Protein AF-A0A2S6SHK8-F1 (afdb_monomer_lite)

pLDDT: mean 71.13, std 13.64, range [45.41, 88.75]

Secondary structure (DSSP, 8-state):
--HHHHHHHHHHHHHHHHHHTT-SS-S-TTTTTHHHHHB-TTS-B---------HHHHHHHHHHHHHHHHHHHHHHHHHHHHHHHHTT-

Radius of gyration: 27.73 Å; chains: 1; bounding box: 52×33×76 Å

Sequence (89 aa):
MSENQSIKDTLSVIRKALEDDKNNDNIDQKETLILNHLVKDDGTIEVLNDEEKSHNEINQLLEKKINENFDKWMENKMPNYLEKYFDKK

Structure (mmCIF, N/CA/C/O backbone):
data_AF-A0A2S6SHK8-F1
#
_entry.id   AF-A0A2S6SHK8-F1
#
loop_
_atom_site.group_PDB
_atom_site.id
_atom_site.type_symbol
_atom_site.label_atom_id
_atom_site.label_alt_id
_atom_site.label_comp_id
_atom_site.label_asym_id
_atom_site.label_entity_id
_atom_site.label_seq_id
_atom_site.pdbx_PDB_ins_code
_atom_site.Cartn_x
_atom_site.Cartn_y
_atom_site.Cartn_z
_atom_site.occupancy
_atom_site.B_iso_or_equiv
_atom_site.auth_seq_id
_atom_site.auth_comp_id
_atom_site.auth_asym_id
_atom_site.auth_atom_id
_atom_site.pdbx_PDB_model_num
ATOM 1 N N . MET A 1 1 ? -20.037 -3.806 47.941 1.00 55.28 1 MET A N 1
ATOM 2 C CA . MET A 1 1 ? -19.375 -3.386 46.690 1.00 55.28 1 MET A CA 1
ATOM 3 C C . MET A 1 1 ? -19.491 -4.538 45.708 1.00 55.28 1 MET A C 1
ATOM 5 O O . MET A 1 1 ? -19.168 -5.649 46.104 1.00 55.28 1 MET A O 1
ATOM 9 N N . SER A 1 2 ? -20.033 -4.332 44.504 1.00 68.75 2 SER A N 1
ATOM 10 C CA . SER A 1 2 ? -20.088 -5.394 43.484 1.00 68.75 2 SER A CA 1
ATOM 11 C C . SER A 1 2 ? -18.697 -5.626 42.892 1.00 68.75 2 SER A C 1
ATOM 13 O O . SER A 1 2 ? -17.959 -4.658 42.720 1.00 68.75 2 SER A O 1
ATOM 15 N N . GLU A 1 3 ? -18.349 -6.858 42.521 1.00 71.25 3 GLU A N 1
ATOM 16 C CA . GLU A 1 3 ? -17.048 -7.198 41.907 1.00 71.25 3 GLU A CA 1
ATOM 17 C C . GLU A 1 3 ? -16.704 -6.301 40.708 1.00 71.25 3 GLU A C 1
ATOM 19 O O . GLU A 1 3 ? -15.593 -5.787 40.614 1.00 71.25 3 GLU A O 1
ATOM 24 N N . ASN A 1 4 ? -17.694 -5.984 39.866 1.00 71.75 4 ASN A N 1
ATOM 25 C CA . ASN A 1 4 ? -17.537 -5.063 38.733 1.00 71.75 4 ASN A CA 1
ATOM 26 C C . ASN A 1 4 ? -17.105 -3.646 39.137 1.00 71.75 4 ASN A C 1
ATOM 28 O O . ASN A 1 4 ? -16.453 -2.956 38.357 1.00 71.75 4 ASN A O 1
ATOM 32 N N . GLN A 1 5 ? -17.466 -3.204 40.343 1.00 72.12 5 GLN A N 1
ATOM 33 C CA . GLN A 1 5 ? -17.032 -1.913 40.871 1.00 72.12 5 GLN A CA 1
ATOM 34 C C . GLN A 1 5 ? -15.572 -2.001 41.324 1.00 72.12 5 GLN A C 1
ATOM 36 O O . GLN A 1 5 ? -14.770 -1.156 40.953 1.00 72.12 5 GLN A O 1
ATOM 41 N N . SER A 1 6 ? -15.202 -3.089 42.006 1.00 73.50 6 SER A N 1
ATOM 42 C CA . SER A 1 6 ? -13.821 -3.344 42.433 1.00 73.50 6 SER A CA 1
ATOM 43 C C . SER A 1 6 ? -12.842 -3.412 41.254 1.00 73.50 6 SER A C 1
ATOM 45 O O . SER A 1 6 ? -11.729 -2.892 41.342 1.00 73.50 6 SER A O 1
ATOM 47 N N . ILE A 1 7 ? -13.244 -4.037 40.142 1.00 75.38 7 ILE A N 1
ATOM 48 C CA . ILE A 1 7 ? -12.421 -4.131 38.924 1.00 75.38 7 ILE A CA 1
ATOM 49 C C . ILE A 1 7 ? -12.236 -2.747 38.290 1.00 75.38 7 ILE A C 1
ATOM 51 O O . ILE A 1 7 ? -11.112 -2.369 37.963 1.00 75.38 7 ILE A O 1
ATOM 55 N N . LYS A 1 8 ? -13.313 -1.960 38.167 1.00 76.00 8 LYS A N 1
ATOM 56 C CA . LYS A 1 8 ? -13.252 -0.589 37.635 1.00 76.00 8 LYS A CA 1
ATOM 57 C C . LYS A 1 8 ? -12.370 0.320 38.485 1.00 76.00 8 LYS A C 1
ATOM 59 O O . LYS A 1 8 ? -11.559 1.060 37.933 1.00 76.00 8 LYS A O 1
ATOM 64 N N . ASP A 1 9 ? -12.489 0.222 39.804 1.00 73.62 9 ASP A N 1
ATOM 65 C CA . ASP A 1 9 ? -11.695 1.019 40.737 1.00 73.62 9 ASP A CA 1
ATOM 66 C C . ASP A 1 9 ? -10.201 0.660 40.619 1.00 73.62 9 ASP A C 1
ATOM 68 O O . ASP A 1 9 ? -9.352 1.545 40.521 1.00 73.62 9 ASP A O 1
ATOM 72 N N . THR A 1 10 ? -9.876 -0.634 40.508 1.00 79.50 10 THR A N 1
ATOM 73 C CA . THR A 1 10 ? -8.492 -1.112 40.317 1.00 79.50 10 THR A CA 1
ATOM 74 C C . THR A 1 10 ? -7.906 -0.638 38.983 1.00 79.50 10 THR A C 1
ATOM 76 O O . THR A 1 10 ? -6.782 -0.139 38.937 1.00 79.50 10 THR A O 1
ATOM 79 N N . LEU A 1 11 ? -8.677 -0.724 37.894 1.00 79.19 11 LEU A N 1
ATOM 80 C CA . LEU A 1 11 ? -8.255 -0.249 36.572 1.00 79.19 11 LEU A CA 1
ATOM 81 C C . LEU A 1 11 ? -8.067 1.271 36.533 1.00 79.19 11 LEU A C 1
ATOM 83 O O . LEU A 1 11 ? -7.148 1.757 35.876 1.00 79.19 11 LEU A O 1
ATOM 87 N N . SER A 1 12 ? -8.891 2.025 37.264 1.00 75.62 12 SER A N 1
ATOM 88 C CA . SER A 1 12 ? -8.738 3.477 37.387 1.00 75.62 12 SER A CA 1
ATOM 89 C C . SER A 1 12 ? -7.437 3.860 38.094 1.00 75.62 12 SER A C 1
ATOM 91 O O . SER A 1 12 ? -6.822 4.859 37.724 1.00 75.62 12 SER A O 1
ATOM 93 N N . VAL A 1 13 ? -7.012 3.086 39.095 1.00 81.44 13 VAL A N 1
ATOM 94 C CA . VAL A 1 13 ? -5.734 3.302 39.793 1.00 81.44 13 VAL A CA 1
ATOM 95 C C . VAL A 1 13 ? -4.558 2.996 38.868 1.00 81.44 13 VAL A C 1
ATOM 97 O O . VAL A 1 13 ? -3.638 3.805 38.776 1.00 81.44 13 VAL A O 1
ATOM 100 N N . ILE A 1 14 ? -4.612 1.876 38.139 1.00 75.50 14 ILE A N 1
ATOM 101 C CA . ILE A 1 14 ? -3.575 1.501 37.164 1.00 75.50 14 ILE A CA 1
ATOM 102 C C . ILE A 1 14 ? -3.456 2.566 36.065 1.00 75.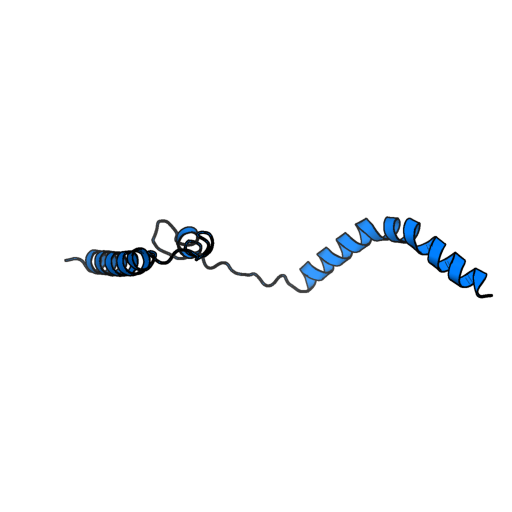50 14 ILE A C 1
ATOM 104 O O . ILE A 1 14 ? -2.349 2.986 35.739 1.00 75.50 14 ILE A O 1
ATOM 108 N N . ARG A 1 15 ? -4.588 3.051 35.535 1.00 72.56 15 ARG A N 1
ATOM 109 C CA . ARG A 1 15 ? -4.622 4.130 34.536 1.00 72.56 15 ARG A CA 1
ATOM 110 C C . ARG A 1 15 ? -3.931 5.386 35.053 1.00 72.56 15 ARG A C 1
ATOM 112 O O . ARG A 1 15 ? -3.060 5.918 34.376 1.00 72.56 15 ARG A O 1
ATOM 119 N N . LYS A 1 16 ? -4.295 5.826 36.258 1.00 75.88 16 LYS A N 1
ATOM 120 C CA . LYS A 1 16 ? -3.733 7.037 36.852 1.00 75.88 16 LYS A CA 1
ATOM 121 C C . LYS A 1 16 ? -2.225 6.910 37.090 1.00 75.88 16 LYS A C 1
ATOM 123 O O . LYS A 1 16 ? -1.493 7.837 36.783 1.00 75.88 16 LYS A O 1
ATOM 128 N N . ALA A 1 17 ? -1.757 5.746 37.543 1.00 72.50 17 ALA A N 1
ATOM 129 C CA . ALA A 1 17 ? -0.328 5.482 37.717 1.00 72.50 17 ALA A CA 1
ATOM 130 C C . ALA A 1 17 ? 0.454 5.560 36.390 1.00 72.50 17 ALA A C 1
ATOM 132 O O . ALA A 1 17 ? 1.536 6.132 36.351 1.00 72.50 17 ALA A O 1
ATOM 133 N N . LEU A 1 18 ? -0.112 5.043 35.293 1.00 67.06 18 LEU A N 1
ATOM 134 C CA . LEU A 1 18 ? 0.506 5.108 33.961 1.00 67.06 18 LEU A CA 1
ATOM 135 C C . LEU A 1 18 ? 0.453 6.507 33.323 1.00 67.06 18 LEU A C 1
ATOM 137 O O . LEU A 1 18 ? 1.265 6.818 32.451 1.00 67.06 18 LEU A O 1
ATOM 141 N N . GLU A 1 19 ? -0.527 7.329 33.695 1.00 66.62 19 GLU A N 1
ATOM 142 C CA . GLU A 1 19 ? -0.672 8.706 33.210 1.00 66.62 19 GLU A CA 1
ATOM 143 C C . GLU A 1 19 ? 0.216 9.688 33.989 1.00 66.62 19 GLU A C 1
ATOM 145 O O . GLU A 1 19 ? 0.816 10.569 33.372 1.00 66.62 19 GLU A O 1
ATOM 150 N N . ASP A 1 20 ? 0.359 9.507 35.305 1.00 63.25 20 ASP A N 1
ATOM 151 C CA . ASP A 1 20 ? 1.155 10.382 36.179 1.00 63.25 20 ASP A CA 1
ATOM 152 C C . ASP A 1 20 ? 2.680 10.240 35.936 1.00 63.25 20 ASP A C 1
ATOM 154 O O . ASP A 1 20 ? 3.429 11.201 36.136 1.00 63.25 20 ASP A O 1
ATOM 158 N N . ASP A 1 21 ? 3.144 9.097 35.410 1.00 57.53 21 ASP A N 1
ATOM 159 C CA . ASP A 1 21 ? 4.549 8.868 35.014 1.00 57.53 21 ASP A CA 1
ATOM 160 C C . ASP A 1 21 ? 4.957 9.597 33.707 1.00 57.53 21 ASP A C 1
ATOM 162 O O . ASP A 1 21 ? 6.130 9.592 33.322 1.00 57.53 21 ASP A O 1
ATOM 166 N N . LYS A 1 22 ? 4.025 10.285 33.023 1.00 52.25 22 LYS A N 1
ATOM 167 C CA . LYS A 1 22 ? 4.276 11.018 31.760 1.00 52.25 22 LYS A CA 1
ATOM 168 C C . LYS A 1 22 ? 4.774 12.461 31.925 1.00 52.25 22 LYS A C 1
ATOM 170 O O . LYS A 1 22 ? 4.683 13.245 30.986 1.00 52.25 22 LYS A O 1
ATOM 175 N N . ASN A 1 23 ? 5.358 12.817 33.069 1.00 49.12 23 ASN A N 1
ATOM 176 C CA . ASN A 1 23 ? 6.095 14.084 33.213 1.00 49.12 23 ASN A CA 1
ATOM 177 C C . ASN A 1 23 ? 7.519 14.035 32.620 1.00 49.12 23 ASN A C 1
ATOM 179 O O . ASN A 1 23 ? 8.308 14.949 32.849 1.00 49.12 23 ASN A O 1
ATOM 183 N N . ASN A 1 24 ? 7.865 12.984 31.869 1.00 45.41 24 ASN A N 1
ATOM 184 C CA . ASN A 1 24 ? 9.120 12.910 31.131 1.00 45.41 24 ASN A CA 1
ATOM 185 C C . ASN A 1 24 ? 8.859 13.208 29.649 1.00 45.41 24 ASN A C 1
ATOM 187 O O . ASN A 1 24 ? 8.394 12.357 28.888 1.00 45.41 24 ASN A O 1
ATOM 191 N N . ASP A 1 25 ? 9.138 14.453 29.271 1.00 49.78 25 ASP A N 1
ATOM 192 C CA . ASP A 1 25 ? 9.188 14.922 27.892 1.00 49.78 25 ASP A CA 1
ATOM 193 C C . ASP A 1 25 ? 10.026 13.956 27.026 1.00 49.78 25 ASP A C 1
ATOM 195 O O . ASP A 1 25 ? 11.163 13.642 27.380 1.00 49.78 25 ASP A O 1
ATOM 199 N N . ASN A 1 26 ? 9.491 13.554 25.863 1.00 47.22 26 ASN A N 1
ATOM 200 C CA . ASN A 1 26 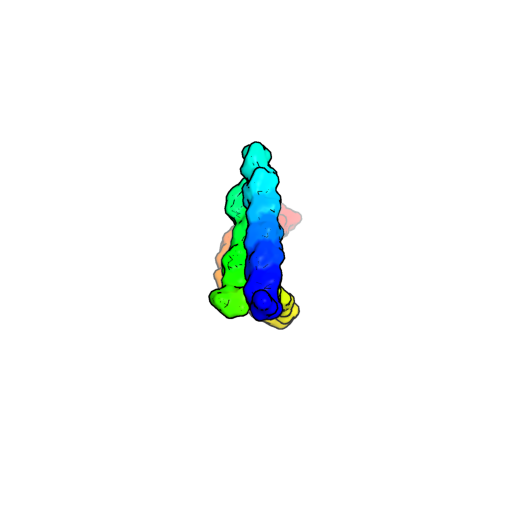? 10.122 12.765 24.778 1.00 47.22 26 ASN A CA 1
ATOM 201 C C . ASN A 1 26 ? 9.781 11.269 24.640 1.00 47.22 26 ASN A C 1
ATOM 203 O O . ASN A 1 26 ? 10.621 10.496 24.181 1.00 47.22 26 ASN A O 1
ATOM 207 N N . ILE A 1 27 ? 8.543 10.848 24.899 1.00 46.69 27 ILE A N 1
ATOM 208 C CA . ILE A 1 27 ? 8.021 9.636 24.244 1.00 46.69 27 ILE A CA 1
ATOM 209 C C . ILE A 1 27 ? 6.902 10.071 23.307 1.00 46.69 27 ILE A C 1
ATOM 211 O O . ILE A 1 27 ? 5.897 10.629 23.748 1.00 46.69 27 ILE A O 1
ATOM 215 N N . ASP A 1 28 ? 7.125 9.870 22.007 1.00 45.94 28 ASP A N 1
ATOM 216 C CA . ASP A 1 28 ? 6.175 10.133 20.931 1.00 45.94 28 ASP A CA 1
ATOM 217 C C . ASP A 1 28 ? 4.759 9.717 21.353 1.00 45.94 28 ASP A C 1
ATOM 219 O O . ASP A 1 28 ? 4.454 8.536 21.533 1.00 45.94 28 ASP A O 1
ATOM 223 N N . GLN A 1 29 ? 3.862 10.700 21.471 1.00 46.94 29 GLN A N 1
ATOM 224 C CA . GLN A 1 29 ? 2.458 10.526 21.873 1.00 46.94 29 GLN A CA 1
ATOM 225 C C . GLN A 1 29 ? 1.674 9.541 20.979 1.00 46.94 29 GLN A C 1
ATOM 227 O O . GLN A 1 29 ? 0.534 9.197 21.288 1.00 46.94 29 GLN A O 1
ATOM 232 N N . LYS A 1 30 ? 2.274 9.079 19.876 1.00 48.56 30 LYS A N 1
ATOM 233 C CA . LYS A 1 30 ? 1.733 8.053 18.982 1.00 48.56 30 LYS A CA 1
ATOM 234 C C . LYS A 1 30 ? 1.818 6.632 19.537 1.00 48.56 30 LYS A C 1
ATOM 236 O O . LYS A 1 30 ? 0.935 5.841 19.224 1.00 48.56 30 LYS A O 1
ATOM 241 N N . GLU A 1 31 ? 2.823 6.289 20.340 1.00 48.72 31 GLU A N 1
ATOM 242 C CA . GLU A 1 31 ? 3.004 4.893 20.775 1.00 48.72 31 GLU A CA 1
ATOM 243 C C . GLU A 1 31 ? 2.177 4.544 22.017 1.00 48.72 31 GLU A C 1
ATOM 245 O O . GLU A 1 31 ? 1.673 3.429 22.141 1.00 48.72 31 GLU A O 1
ATOM 250 N N . THR A 1 32 ? 1.939 5.499 22.919 1.00 49.34 32 THR A N 1
ATOM 251 C CA . THR A 1 32 ? 1.303 5.204 24.217 1.00 49.34 32 THR A CA 1
ATOM 252 C C . THR A 1 32 ? -0.228 5.079 24.174 1.00 49.34 32 THR A C 1
ATOM 254 O O . THR A 1 32 ? -0.853 4.926 25.222 1.00 49.34 32 THR A O 1
ATOM 257 N N . LEU A 1 33 ? -0.854 5.155 22.995 1.00 54.81 33 LEU A N 1
ATOM 258 C CA . LEU A 1 33 ? -2.316 5.094 22.821 1.00 54.81 33 LEU A CA 1
ATOM 259 C C . LEU A 1 33 ? -2.791 3.934 21.939 1.00 54.81 33 LEU A C 1
ATOM 261 O O . LEU A 1 33 ? -3.994 3.797 21.729 1.00 54.81 33 LEU A O 1
ATOM 265 N N . ILE A 1 34 ? -1.888 3.071 21.463 1.00 52.69 34 ILE A N 1
ATOM 266 C CA . ILE A 1 34 ? -2.263 1.934 20.608 1.00 52.69 34 ILE A CA 1
ATOM 267 C C . ILE A 1 34 ? -3.233 1.004 21.352 1.00 52.69 34 ILE A C 1
ATOM 269 O O . ILE A 1 34 ? -4.254 0.621 20.795 1.00 52.69 34 ILE A O 1
ATOM 273 N N . LEU A 1 35 ? -3.000 0.738 22.645 1.00 52.03 35 LEU A N 1
ATOM 274 C CA . LEU A 1 3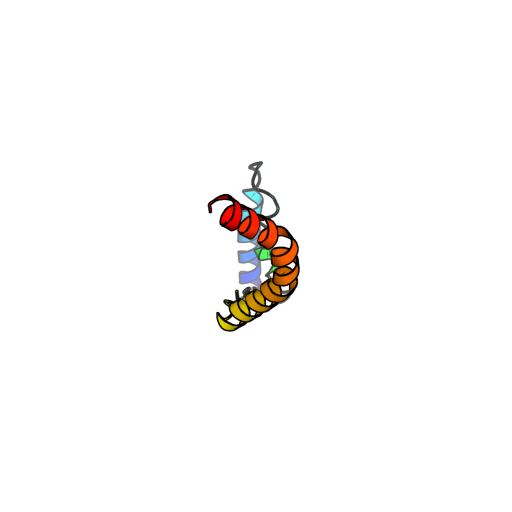5 ? -3.936 -0.051 23.456 1.00 52.03 35 LEU A CA 1
ATOM 275 C C . LEU A 1 35 ? -5.315 0.619 23.572 1.00 52.03 35 LEU A C 1
ATOM 277 O O . LEU A 1 35 ? -6.328 -0.057 23.458 1.00 52.03 35 LEU A O 1
ATOM 281 N N . ASN A 1 36 ? -5.370 1.944 23.743 1.00 56.22 36 ASN A N 1
ATOM 282 C CA . ASN A 1 36 ? -6.631 2.683 23.876 1.00 56.22 36 ASN A CA 1
ATOM 283 C C . ASN A 1 36 ? -7.457 2.695 22.580 1.00 56.22 36 ASN A C 1
ATOM 285 O O . ASN A 1 36 ? -8.671 2.844 22.648 1.00 56.22 36 ASN A O 1
ATOM 289 N N . HIS A 1 37 ? -6.824 2.552 21.413 1.00 58.75 37 HIS A N 1
ATOM 290 C CA . HIS A 1 37 ? -7.528 2.405 20.134 1.00 58.75 37 HIS A CA 1
ATOM 291 C C . HIS A 1 37 ? -7.994 0.976 19.854 1.00 58.75 37 HIS A C 1
ATOM 293 O O . HIS A 1 37 ? -8.880 0.787 19.028 1.00 58.75 37 HIS A O 1
ATOM 299 N N . LEU A 1 38 ? -7.418 -0.012 20.538 1.00 59.31 38 LEU A N 1
ATOM 300 C CA . LEU A 1 38 ? -7.784 -1.418 20.393 1.00 59.31 38 LEU A CA 1
ATOM 301 C C . LEU A 1 38 ? -8.807 -1.868 21.444 1.00 59.31 38 LEU A C 1
ATOM 303 O O . LEU A 1 38 ? -9.394 -2.931 21.295 1.00 59.31 38 LEU A O 1
ATOM 307 N N . VAL A 1 39 ? -9.050 -1.093 22.505 1.00 65.38 39 VAL A N 1
ATOM 308 C CA . VAL A 1 39 ? -10.079 -1.417 23.504 1.00 65.38 39 VAL A CA 1
ATOM 309 C C . VAL A 1 39 ? -11.466 -1.043 22.973 1.00 65.38 39 VAL A C 1
ATOM 311 O O . VAL A 1 39 ? -11.738 0.119 22.681 1.00 65.38 39 VAL A O 1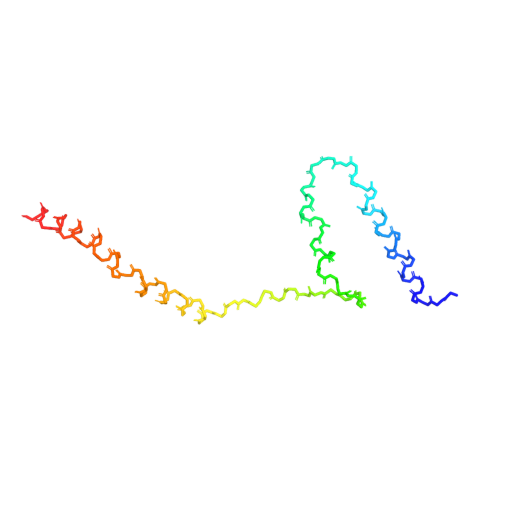
ATOM 314 N N . LYS A 1 40 ? -12.349 -2.037 22.880 1.00 71.88 40 LYS A N 1
ATOM 315 C CA . LYS A 1 40 ? -13.765 -1.895 22.525 1.00 71.88 40 LYS A CA 1
ATOM 316 C C . LYS A 1 40 ? -14.567 -1.316 23.693 1.00 71.88 40 LYS A C 1
ATOM 318 O O . LYS A 1 40 ? -14.147 -1.375 24.849 1.00 71.88 40 LYS A O 1
ATOM 323 N N . ASP A 1 41 ? -15.764 -0.808 23.403 1.00 72.12 41 ASP A N 1
ATOM 324 C CA . ASP A 1 41 ? -16.660 -0.192 24.398 1.00 72.12 41 ASP A CA 1
ATOM 325 C C . ASP A 1 41 ? -17.079 -1.146 25.534 1.00 72.12 41 ASP A C 1
ATOM 327 O O . ASP A 1 41 ? -17.426 -0.709 26.632 1.00 72.12 41 ASP A O 1
ATOM 331 N N . ASP A 1 42 ? -17.030 -2.456 25.289 1.00 73.06 42 ASP A N 1
ATOM 332 C CA . ASP A 1 42 ? -17.290 -3.506 26.279 1.00 73.06 42 ASP A CA 1
ATOM 333 C C . ASP A 1 42 ? -16.070 -3.832 27.167 1.00 73.06 42 ASP A C 1
ATOM 335 O O . ASP A 1 42 ? -16.153 -4.684 28.054 1.00 73.06 42 ASP A O 1
ATOM 339 N N . GLY A 1 43 ? -14.948 -3.135 26.961 1.00 62.56 43 GLY A N 1
ATOM 340 C CA . GLY A 1 43 ? -13.695 -3.318 27.688 1.00 62.56 43 GLY A CA 1
ATOM 341 C C . GLY A 1 43 ? -12.825 -4.466 27.170 1.00 62.56 43 GLY A C 1
ATOM 342 O O . GLY A 1 43 ? -11.793 -4.751 27.781 1.00 62.56 43 GLY A O 1
ATOM 343 N N . THR A 1 44 ? -13.209 -5.127 26.073 1.00 70.50 44 THR A N 1
ATOM 344 C CA . THR A 1 44 ? -12.380 -6.155 25.424 1.00 70.50 44 THR A CA 1
ATOM 345 C C . THR A 1 44 ? -11.313 -5.524 24.526 1.00 70.50 44 THR A C 1
ATOM 347 O O . THR A 1 44 ? -11.491 -4.420 24.024 1.00 70.50 44 THR A O 1
ATOM 350 N N . ILE A 1 45 ? -10.180 -6.204 24.328 1.00 73.19 45 ILE A N 1
ATOM 351 C CA . ILE A 1 45 ? -9.101 -5.742 23.440 1.00 73.19 45 ILE A CA 1
ATOM 352 C C . ILE A 1 45 ? -9.258 -6.432 22.084 1.00 73.19 45 ILE A C 1
ATOM 354 O O . ILE A 1 45 ? -9.303 -7.660 22.002 1.00 73.19 45 ILE A O 1
ATOM 358 N N . GLU A 1 46 ? -9.320 -5.647 21.015 1.00 65.50 46 GLU A N 1
ATOM 359 C CA . GLU A 1 46 ? -9.212 -6.107 19.641 1.00 65.50 46 GLU A CA 1
ATOM 360 C C . GLU A 1 46 ? -7.785 -6.588 19.390 1.00 65.50 46 GLU A C 1
ATOM 362 O O . GLU A 1 46 ? -6.843 -5.807 19.252 1.00 65.50 46 GLU A O 1
ATOM 367 N N . VAL A 1 47 ? -7.620 -7.907 19.374 1.00 65.88 47 VAL A N 1
ATOM 368 C CA . VAL A 1 47 ? -6.375 -8.522 18.932 1.00 65.88 47 VAL A CA 1
ATOM 369 C C . VAL A 1 47 ? -6.287 -8.287 17.431 1.00 65.88 47 VAL A C 1
ATOM 371 O O . VAL A 1 47 ? -7.090 -8.825 16.669 1.00 65.88 47 VAL A O 1
ATOM 374 N N . LEU A 1 48 ? -5.326 -7.463 17.012 1.00 62.59 48 LEU A N 1
ATOM 375 C CA . LEU A 1 48 ? -4.919 -7.406 15.616 1.00 62.59 48 LEU A CA 1
ATOM 376 C C . LEU A 1 48 ? -4.350 -8.783 15.286 1.00 62.59 48 LEU A C 1
ATOM 378 O O . LEU A 1 48 ? -3.219 -9.103 15.645 1.00 62.59 48 LEU A O 1
ATOM 382 N N . ASN A 1 49 ? -5.165 -9.628 14.661 1.00 53.94 49 ASN A N 1
ATOM 383 C CA . ASN A 1 49 ? -4.628 -10.774 13.963 1.00 53.94 49 ASN A CA 1
ATOM 384 C C . ASN A 1 49 ? -3.817 -10.192 12.810 1.00 53.94 49 ASN A C 1
ATOM 386 O O . ASN A 1 49 ? -4.379 -9.771 11.798 1.00 53.94 49 ASN A O 1
ATOM 390 N N . ASP A 1 50 ? -2.497 -10.156 12.975 1.00 54.19 50 ASP A N 1
ATOM 391 C CA . ASP A 1 50 ? -1.600 -10.246 11.836 1.00 54.19 50 ASP A CA 1
ATOM 392 C C . ASP A 1 50 ? -1.884 -11.614 11.218 1.00 54.19 50 ASP A C 1
ATOM 394 O O . ASP A 1 50 ? -1.249 -12.617 11.543 1.00 54.19 50 ASP A O 1
ATOM 398 N N . GLU A 1 51 ? -2.932 -11.686 10.396 1.00 61.00 51 GLU A N 1
ATOM 399 C CA . GLU A 1 51 ? -3.092 -12.790 9.472 1.00 61.00 51 GLU A CA 1
ATOM 400 C C . GLU A 1 51 ? -1.816 -12.769 8.638 1.00 61.00 51 GLU A C 1
ATOM 402 O O . GLU A 1 51 ? -1.629 -11.897 7.782 1.00 61.00 51 GLU A O 1
ATOM 407 N N . GLU A 1 52 ? -0.880 -13.661 8.975 1.00 61.28 52 GLU A N 1
ATOM 408 C CA . GLU A 1 52 ? 0.292 -13.917 8.160 1.00 61.28 52 GLU A CA 1
ATOM 409 C C . GLU A 1 52 ? -0.243 -14.169 6.758 1.00 61.28 52 GLU A C 1
ATOM 411 O O . GLU A 1 52 ? -0.864 -15.205 6.500 1.00 61.28 52 GLU A O 1
ATOM 416 N N . LYS A 1 53 ? -0.069 -13.180 5.871 1.00 63.41 53 LYS A N 1
ATOM 417 C CA . LYS A 1 53 ? -0.508 -13.309 4.486 1.00 63.41 53 LYS A CA 1
ATOM 418 C C . LYS A 1 53 ? 0.043 -14.618 3.981 1.00 63.41 53 LYS A C 1
ATOM 420 O O . LYS A 1 53 ? 1.257 -14.846 4.026 1.00 63.41 53 LYS A O 1
ATOM 425 N N . SER A 1 54 ? -0.858 -15.481 3.528 1.00 75.94 54 SER A N 1
ATOM 426 C CA . SER A 1 54 ? -0.460 -16.788 3.037 1.00 75.94 54 SER A CA 1
ATOM 427 C C . SER A 1 54 ? 0.606 -16.586 1.965 1.00 75.94 54 SER A C 1
ATOM 429 O O . SER A 1 54 ? 0.509 -15.666 1.148 1.00 75.94 54 SER A O 1
ATOM 431 N N . HIS A 1 55 ? 1.620 -17.454 1.927 1.00 74.06 55 HIS A N 1
ATOM 432 C CA . HIS A 1 55 ? 2.636 -17.430 0.867 1.00 74.06 55 HIS A CA 1
ATOM 433 C C . HIS A 1 55 ? 1.999 -17.330 -0.530 1.00 74.06 55 HIS A C 1
ATOM 435 O O . HIS A 1 55 ? 2.542 -16.683 -1.422 1.00 74.06 55 HIS A O 1
ATOM 441 N N . ASN A 1 56 ? 0.809 -17.909 -0.703 1.00 78.25 56 ASN A N 1
ATOM 442 C CA . ASN A 1 56 ? 0.045 -17.825 -1.938 1.00 78.25 56 ASN A CA 1
ATOM 443 C C . ASN A 1 56 ? -0.444 -16.399 -2.263 1.00 78.25 56 ASN A C 1
ATOM 445 O O . ASN A 1 56 ? -0.340 -15.955 -3.401 1.00 78.25 56 ASN A O 1
ATOM 449 N N . GLU A 1 57 ? -0.926 -15.650 -1.273 1.00 73.31 57 GLU A N 1
ATOM 450 C CA . GLU A 1 57 ? -1.374 -14.260 -1.448 1.00 73.31 57 GLU A CA 1
ATOM 451 C C . GLU A 1 57 ? -0.202 -13.324 -1.753 1.00 73.31 57 GLU A C 1
ATOM 453 O O . GLU A 1 57 ? -0.319 -12.407 -2.570 1.00 73.31 57 GLU A O 1
ATOM 458 N N . ILE A 1 58 ? 0.956 -13.582 -1.137 1.00 78.94 58 ILE A N 1
ATOM 459 C CA . ILE A 1 58 ? 2.200 -12.860 -1.425 1.00 78.94 58 ILE A CA 1
ATOM 460 C C . ILE A 1 58 ? 2.642 -13.127 -2.868 1.00 78.94 58 ILE A C 1
ATOM 462 O O . ILE A 1 58 ? 2.972 -12.184 -3.591 1.00 78.94 58 ILE A O 1
ATOM 466 N N . ASN A 1 59 ? 2.593 -14.385 -3.311 1.00 81.06 59 ASN A N 1
ATOM 467 C CA . ASN A 1 59 ? 2.946 -14.763 -4.679 1.00 81.06 59 ASN A CA 1
ATOM 468 C C . ASN A 1 59 ? 2.016 -14.115 -5.710 1.00 81.06 59 ASN A C 1
ATOM 470 O O . ASN A 1 59 ? 2.498 -13.535 -6.679 1.00 81.06 59 ASN A O 1
ATOM 474 N N . GLN A 1 60 ? 0.705 -14.116 -5.469 1.00 85.06 60 GLN A N 1
ATOM 475 C CA . GLN A 1 60 ? -0.261 -13.453 -6.352 1.00 85.06 60 GLN A CA 1
ATOM 476 C C . GLN A 1 60 ? -0.038 -11.935 -6.424 1.00 85.06 60 GLN A C 1
ATOM 478 O O . GLN A 1 60 ? -0.132 -11.333 -7.497 1.00 85.06 60 GLN A O 1
ATOM 483 N N . LEU A 1 61 ? 0.294 -11.297 -5.296 1.00 84.38 61 LEU A N 1
ATOM 484 C CA . LEU A 1 61 ? 0.621 -9.871 -5.260 1.00 84.38 61 LEU A CA 1
ATOM 485 C C . LEU A 1 61 ? 1.902 -9.558 -6.048 1.00 84.38 61 LEU A C 1
ATOM 487 O O . LEU A 1 61 ? 1.962 -8.541 -6.747 1.00 84.38 61 LEU A O 1
ATOM 491 N N . LEU A 1 62 ? 2.919 -10.416 -5.933 1.00 82.50 62 LEU A N 1
ATOM 492 C CA . LEU A 1 62 ? 4.167 -10.296 -6.683 1.00 82.50 62 LEU A CA 1
ATOM 493 C C . LEU A 1 62 ? 3.936 -10.491 -8.181 1.00 82.50 62 LEU A C 1
ATOM 495 O O . LEU A 1 62 ? 4.363 -9.639 -8.956 1.00 82.50 62 LEU A O 1
ATOM 499 N N . GLU A 1 63 ? 3.218 -11.537 -8.589 1.00 87.31 63 GLU A N 1
ATOM 500 C CA . GLU A 1 63 ? 2.875 -11.784 -9.995 1.00 87.31 63 GLU A CA 1
ATOM 501 C C . GLU A 1 63 ? 2.135 -10.599 -10.610 1.00 87.31 63 GLU A C 1
ATOM 503 O O . GLU A 1 63 ? 2.505 -10.126 -11.684 1.00 87.31 63 GLU A O 1
ATOM 508 N N . LYS A 1 64 ? 1.139 -10.054 -9.903 1.00 88.75 64 LYS A N 1
ATOM 509 C CA . LYS A 1 64 ? 0.407 -8.873 -10.363 1.00 88.75 64 LYS A CA 1
ATOM 510 C C . LYS A 1 64 ? 1.337 -7.675 -10.568 1.00 88.75 64 LYS A C 1
ATOM 512 O O . LYS A 1 64 ? 1.313 -7.054 -11.628 1.00 88.75 64 LYS A O 1
ATOM 517 N N . LYS A 1 65 ? 2.189 -7.372 -9.583 1.00 84.62 65 LYS A N 1
ATOM 518 C CA . LYS A 1 65 ? 3.136 -6.247 -9.674 1.00 84.62 65 LYS A CA 1
ATOM 519 C C . LYS A 1 65 ? 4.188 -6.435 -10.760 1.00 84.62 65 LYS A C 1
ATOM 521 O O . LYS A 1 65 ? 4.607 -5.441 -11.357 1.00 84.62 65 LYS A O 1
ATOM 526 N N . ILE A 1 66 ? 4.643 -7.668 -10.972 1.00 85.81 66 ILE A N 1
ATOM 527 C CA . ILE A 1 66 ? 5.583 -8.001 -12.040 1.00 85.81 66 ILE A CA 1
ATOM 528 C C . ILE A 1 66 ? 4.888 -7.779 -13.377 1.00 85.81 66 ILE A C 1
ATOM 530 O O . ILE A 1 66 ? 5.393 -6.989 -14.161 1.00 85.81 66 ILE A O 1
ATOM 534 N N . ASN A 1 67 ? 3.707 -8.352 -13.603 1.00 88.06 67 ASN A N 1
ATOM 535 C CA . ASN A 1 67 ? 2.981 -8.202 -14.867 1.00 88.06 67 ASN A CA 1
ATOM 536 C C . ASN A 1 67 ? 2.672 -6.734 -15.205 1.00 88.06 67 ASN A C 1
ATOM 538 O O . ASN A 1 67 ? 2.835 -6.322 -16.346 1.00 88.06 67 ASN A O 1
ATOM 542 N N . GLU A 1 68 ? 2.303 -5.915 -14.218 1.00 88.31 68 GLU A N 1
ATOM 543 C CA . GLU A 1 68 ? 2.023 -4.486 -14.435 1.00 88.31 68 GLU A CA 1
ATOM 544 C C . GLU A 1 68 ? 3.266 -3.656 -14.809 1.00 88.31 68 GLU A C 1
ATOM 546 O O . GLU A 1 68 ? 3.145 -2.603 -15.441 1.00 88.31 68 GLU A O 1
ATOM 551 N N . ASN A 1 69 ? 4.463 -4.094 -14.405 1.00 88.25 69 ASN A N 1
ATOM 552 C CA . ASN A 1 69 ? 5.696 -3.317 -14.563 1.00 88.25 69 ASN A CA 1
ATOM 553 C C . ASN A 1 69 ? 6.734 -3.971 -15.483 1.00 88.25 69 ASN A C 1
ATOM 555 O O . ASN A 1 69 ? 7.724 -3.319 -15.821 1.00 88.25 69 ASN A O 1
ATOM 559 N N . PHE A 1 70 ? 6.528 -5.222 -15.894 1.00 87.62 70 PHE A N 1
ATOM 560 C CA . PHE A 1 70 ? 7.480 -5.984 -16.696 1.00 87.62 70 PHE A CA 1
ATOM 561 C C . PHE A 1 70 ? 7.661 -5.366 -18.078 1.00 87.62 70 PHE A C 1
ATOM 563 O O . PHE A 1 70 ? 8.798 -5.147 -18.486 1.00 87.62 70 PHE A O 1
ATOM 570 N N . ASP A 1 71 ? 6.572 -4.986 -18.745 1.00 87.81 71 ASP A N 1
ATOM 571 C CA . ASP A 1 71 ? 6.633 -4.376 -20.078 1.00 87.81 71 ASP A CA 1
ATOM 572 C C . ASP A 1 71 ? 7.394 -3.046 -20.045 1.00 87.81 71 ASP A C 1
ATOM 574 O O . ASP A 1 71 ? 8.344 -2.841 -20.799 1.00 87.81 71 ASP A O 1
ATOM 578 N N . LYS A 1 72 ? 7.081 -2.181 -19.071 1.00 87.81 72 LYS A N 1
ATOM 579 C CA . LYS A 1 72 ? 7.810 -0.918 -18.857 1.00 87.81 72 LYS A CA 1
ATOM 580 C C . LYS A 1 72 ? 9.278 -1.150 -18.523 1.00 87.81 72 LYS A C 1
ATOM 582 O O . LYS A 1 72 ? 10.141 -0.369 -18.925 1.00 87.81 72 LYS A O 1
ATOM 587 N N . TRP A 1 73 ? 9.583 -2.176 -17.735 1.00 88.44 73 TRP A N 1
ATOM 588 C CA 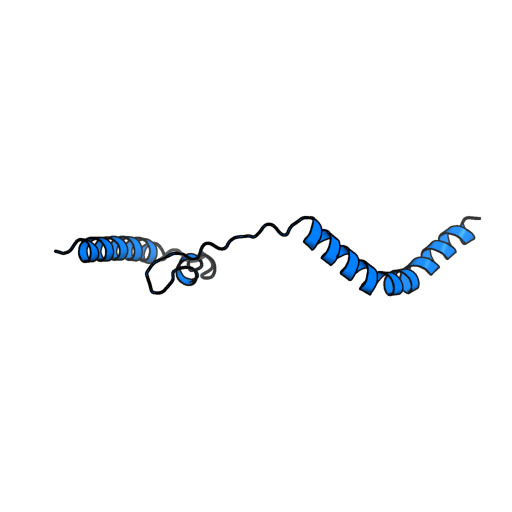. TRP A 1 73 ? 10.963 -2.518 -17.417 1.00 88.44 73 TRP A CA 1
ATOM 589 C C . TRP A 1 73 ? 11.702 -3.009 -18.666 1.00 88.44 73 TRP A C 1
ATOM 591 O O . TRP A 1 73 ? 12.811 -2.541 -18.923 1.00 88.44 73 TRP A O 1
ATOM 601 N N . MET A 1 74 ? 11.078 -3.874 -19.469 1.00 85.31 74 MET A N 1
ATOM 602 C CA . MET A 1 74 ? 11.622 -4.385 -20.726 1.00 85.31 74 MET A CA 1
ATOM 603 C C . MET A 1 74 ? 11.912 -3.248 -21.702 1.00 85.31 74 MET A C 1
ATOM 605 O O . MET A 1 74 ? 13.042 -3.126 -22.170 1.00 85.31 74 MET A O 1
ATOM 609 N N . GLU A 1 75 ? 10.958 -2.354 -21.942 1.00 87.94 75 GLU A N 1
ATOM 610 C CA . GLU A 1 75 ? 11.157 -1.211 -22.839 1.00 87.94 75 GLU A CA 1
ATOM 611 C C . GLU A 1 75 ? 12.331 -0.321 -22.404 1.00 87.94 75 GLU A C 1
ATOM 613 O O . GLU A 1 75 ? 13.142 0.094 -23.228 1.00 87.94 75 GLU A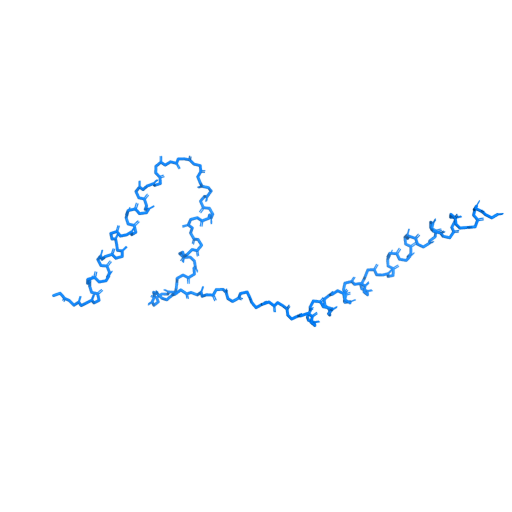 O 1
ATOM 618 N N . ASN A 1 76 ? 12.478 -0.073 -21.099 1.00 88.06 76 ASN A N 1
ATOM 619 C CA . ASN A 1 76 ? 13.491 0.853 -20.587 1.00 88.06 76 ASN A CA 1
ATOM 620 C C . ASN A 1 76 ? 14.870 0.220 -20.361 1.00 88.06 76 ASN A C 1
ATOM 622 O O . ASN A 1 76 ? 15.894 0.913 -20.367 1.00 88.06 76 ASN A O 1
ATOM 626 N N . LYS A 1 77 ? 14.927 -1.080 -20.062 1.00 86.75 77 LYS A N 1
ATOM 627 C CA . LYS A 1 77 ? 16.167 -1.752 -19.652 1.00 86.75 77 LYS A CA 1
ATOM 628 C C . LYS A 1 77 ? 16.718 -2.670 -20.726 1.00 86.75 77 LYS A C 1
ATOM 630 O O . LYS A 1 77 ? 17.936 -2.714 -20.876 1.00 86.75 77 LYS A O 1
ATOM 635 N N . MET A 1 78 ? 15.869 -3.354 -21.487 1.00 85.25 78 MET A N 1
ATOM 636 C CA . MET A 1 78 ? 16.298 -4.356 -22.465 1.00 85.25 78 MET A CA 1
ATOM 637 C C . MET A 1 78 ? 17.197 -3.773 -23.577 1.00 85.25 78 MET A C 1
ATOM 639 O O . MET A 1 78 ? 18.245 -4.369 -23.825 1.00 85.25 78 MET A O 1
ATOM 643 N N . PRO A 1 79 ? 16.932 -2.574 -24.144 1.00 88.50 79 PRO A N 1
ATOM 644 C CA . PRO A 1 79 ? 17.834 -1.950 -25.119 1.00 88.50 79 PRO A CA 1
ATOM 645 C C . PRO A 1 79 ? 19.258 -1.747 -24.585 1.00 88.50 79 PRO A C 1
ATOM 647 O O . PRO A 1 79 ? 20.220 -2.128 -25.242 1.00 88.50 79 PRO A O 1
ATOM 650 N N . ASN A 1 80 ? 19.393 -1.264 -23.344 1.00 86.50 80 ASN A N 1
ATOM 651 C CA . ASN A 1 80 ? 20.692 -1.046 -22.698 1.00 86.50 80 ASN A CA 1
ATOM 652 C C . ASN A 1 80 ? 21.474 -2.353 -22.476 1.00 86.50 80 ASN A C 1
ATOM 654 O O . ASN A 1 80 ? 22.705 -2.354 -22.440 1.00 86.50 80 ASN A O 1
ATOM 658 N N . TYR A 1 81 ? 20.774 -3.470 -22.257 1.00 84.50 81 TYR A N 1
ATOM 659 C CA . TYR A 1 81 ? 21.410 -4.782 -22.126 1.00 84.50 81 TYR A CA 1
ATOM 660 C C . TYR A 1 81 ? 21.842 -5.341 -23.480 1.00 84.50 81 TYR A C 1
ATOM 662 O O . TYR A 1 81 ? 22.931 -5.908 -23.565 1.00 84.50 81 TYR A O 1
ATOM 670 N N . LEU A 1 82 ? 21.024 -5.165 -24.522 1.00 85.31 82 LEU A N 1
ATOM 671 C CA . LEU A 1 82 ? 21.374 -5.577 -25.880 1.00 85.31 82 LEU A CA 1
ATOM 672 C C . LEU A 1 82 ? 22.566 -4.790 -26.411 1.00 85.31 82 LEU A C 1
ATOM 674 O O . LEU A 1 82 ? 23.504 -5.404 -26.904 1.00 85.31 82 LEU A O 1
ATOM 678 N N . GLU A 1 83 ? 22.570 -3.469 -26.247 1.00 86.62 83 GLU A N 1
ATOM 679 C CA . GLU A 1 83 ? 23.683 -2.597 -26.638 1.00 86.62 83 GLU A CA 1
ATOM 680 C C . GLU A 1 83 ? 24.990 -3.066 -25.985 1.00 86.62 83 GLU A C 1
ATOM 682 O O . GLU A 1 83 ? 25.940 -3.416 -26.672 1.00 86.62 83 GLU A O 1
ATOM 687 N N . LYS A 1 84 ? 24.995 -3.285 -24.664 1.00 86.56 84 LYS A N 1
ATOM 688 C CA . LYS A 1 84 ? 26.162 -3.839 -23.952 1.00 86.56 84 LYS A CA 1
ATOM 689 C C . LYS A 1 84 ? 26.587 -5.236 -24.402 1.00 86.56 84 LYS A C 1
ATOM 691 O O . LYS A 1 84 ? 27.740 -5.606 -24.181 1.00 86.56 84 LYS A O 1
ATOM 696 N N . TYR A 1 85 ? 25.664 -6.050 -24.905 1.00 84.44 85 TYR A N 1
ATOM 697 C CA . TYR A 1 85 ? 25.966 -7.401 -25.371 1.00 84.44 85 TYR A CA 1
ATOM 698 C C . TYR A 1 85 ? 26.555 -7.382 -26.784 1.00 84.44 85 TYR A C 1
ATOM 700 O O . TYR A 1 85 ? 27.515 -8.103 -27.050 1.00 84.44 85 TYR A O 1
ATOM 708 N N . PHE A 1 86 ? 26.006 -6.545 -27.667 1.00 84.38 86 PHE A N 1
ATOM 709 C CA . PHE A 1 86 ? 26.469 -6.398 -29.043 1.00 84.38 86 PHE A CA 1
ATOM 710 C C . PHE A 1 86 ? 27.745 -5.556 -29.150 1.00 84.38 86 PHE A C 1
ATOM 712 O O . PHE A 1 86 ? 28.616 -5.932 -29.920 1.00 84.38 86 PHE A O 1
ATOM 719 N N . ASP A 1 87 ? 27.924 -4.523 -28.323 1.00 78.06 87 ASP A N 1
ATOM 720 C CA . ASP A 1 87 ? 29.150 -3.705 -28.281 1.00 78.06 87 ASP A CA 1
ATOM 721 C C . ASP A 1 87 ? 30.358 -4.446 -27.688 1.00 78.06 87 ASP A C 1
ATOM 723 O O . ASP A 1 87 ? 31.504 -4.028 -27.840 1.00 78.06 87 ASP A O 1
ATOM 727 N N . LYS A 1 88 ? 30.116 -5.547 -26.967 1.00 61.91 88 LYS A N 1
ATOM 728 C CA . LYS A 1 88 ? 31.169 -6.424 -26.433 1.00 61.91 88 LYS A CA 1
ATOM 729 C C . LYS A 1 88 ? 31.622 -7.503 -27.422 1.00 61.91 88 LYS A C 1
ATOM 731 O O . LYS A 1 88 ? 32.455 -8.330 -27.042 1.00 61.91 88 LYS A O 1
ATOM 736 N N . LYS A 1 89 ? 31.070 -7.530 -28.635 1.00 50.06 89 LYS A N 1
ATOM 737 C CA . LYS A 1 89 ? 31.383 -8.505 -29.682 1.00 50.06 89 LYS A CA 1
ATOM 738 C C . LYS A 1 89 ? 32.088 -7.828 -30.849 1.00 50.06 89 LYS A C 1
ATOM 740 O O . LYS A 1 89 ? 33.016 -8.471 -31.384 1.00 50.06 89 LYS A O 1
#

Foldseek 3Di:
DDVVVVVVVVVVVVVVVVVVVPPDPDDPPVPPCPQVVQQDPVRDGNDPPPPVQPPVNVVVVVVVVCVVCVVVCCVVPVVVVVCVVVVVD